Protein AF-A0A5C7JJ15-F1 (afdb_monomer)

Radius of gyration: 10.91 Å; Cα contacts (8 Å, |Δi|>4): 133; chains: 1; bounding box: 28×24×24 Å

Mean predicted aligned error: 4.57 Å

Foldseek 3Di:
DPPCDPLNVVLVVLLCVQPVPWDWDDDPVWIKTAFRLDLVSQVVSQVSCVVRVKDWPGWDCGPDPNGIMIIID

pLDDT: mean 87.23, std 10.84, range [40.62, 95.69]

Secondary structure (DSSP, 8-state):
-----HHH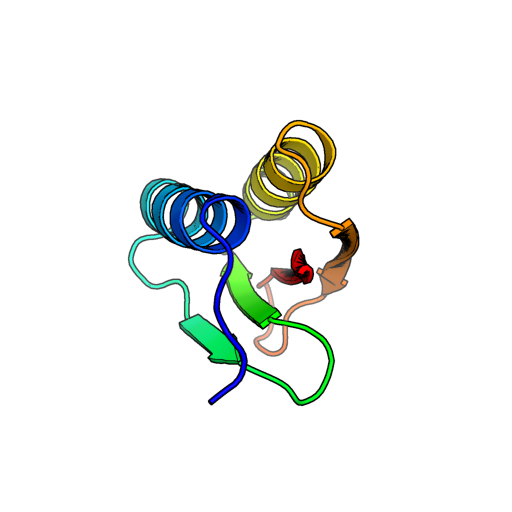HHHHHHHHHH-TT-EEEE-SS-EEEEEESSHHHHHHHHHHHHHTT--EEEEEE-SSTT-EEEEE-

Solvent-accessible surface area (backbone atoms only — not comparable to full-atom values): 4081 Å² total; per-residue (Å²): 129,86,79,77,48,76,44,48,52,53,47,55,54,51,45,38,74,75,32,78,81,48,43,76,47,82,51,97,85,41,34,34,46,37,5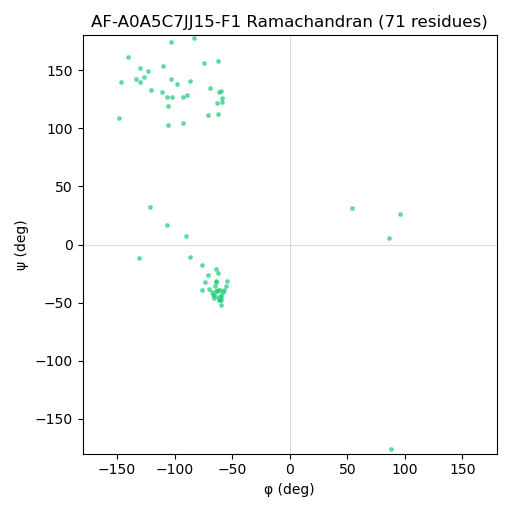7,30,75,40,68,64,55,30,44,54,46,40,53,49,26,63,74,50,82,20,53,56,79,47,72,38,84,23,98,48,94,76,24,16,22,36,40,34,75

Sequence (73 aa):
MAHIDSSCVKAIEFAKTLNSDIKIENGINWIWAYGFKSREDAKKFDDYCNNNNCETRGVYSGSLKGTYDVRFR

Structure (mmCIF, N/CA/C/O backbone):
data_AF-A0A5C7JJ15-F1
#
_entry.id   AF-A0A5C7JJ15-F1
#
loop_
_atom_site.group_PDB
_atom_site.id
_atom_site.type_symbol
_atom_site.label_atom_id
_atom_site.label_alt_id
_atom_site.label_comp_id
_atom_site.label_asym_id
_atom_site.label_entity_id
_atom_site.label_seq_id
_atom_site.pdbx_PDB_ins_code
_atom_site.Cartn_x
_atom_site.Cartn_y
_atom_site.Cartn_z
_atom_site.occupancy
_atom_site.B_iso_or_equiv
_atom_site.auth_seq_id
_atom_site.auth_comp_id
_atom_site.auth_asym_id
_atom_site.auth_atom_id
_atom_site.pdbx_PDB_model_num
ATOM 1 N N . MET A 1 1 ? 9.438 -15.389 -13.803 1.00 40.62 1 MET A N 1
ATOM 2 C CA . MET A 1 1 ? 9.579 -14.537 -12.604 1.00 40.62 1 MET A CA 1
ATOM 3 C C . MET A 1 1 ? 9.485 -13.099 -13.086 1.00 40.62 1 MET A C 1
ATOM 5 O O . MET A 1 1 ? 10.356 -12.701 -13.847 1.00 40.62 1 MET A O 1
ATOM 9 N N . ALA A 1 2 ? 8.419 -12.358 -12.772 1.00 43.50 2 ALA A N 1
ATOM 10 C CA . ALA A 1 2 ? 8.408 -10.922 -13.053 1.00 43.50 2 ALA A CA 1
ATOM 11 C C . ALA A 1 2 ? 9.520 -10.280 -12.208 1.00 43.50 2 ALA A C 1
ATOM 13 O O . ALA A 1 2 ? 9.554 -10.490 -10.994 1.00 43.50 2 ALA A O 1
ATOM 14 N N . HIS A 1 3 ? 10.477 -9.606 -12.847 1.00 52.91 3 HIS A N 1
ATOM 15 C CA . HIS A 1 3 ? 11.522 -8.869 -12.143 1.00 52.91 3 HIS A CA 1
ATOM 16 C C . HIS A 1 3 ? 10.850 -7.761 -11.331 1.00 52.91 3 HIS A C 1
ATOM 18 O O . HIS A 1 3 ? 10.270 -6.846 -11.904 1.00 52.91 3 HIS A O 1
ATOM 24 N N . ILE A 1 4 ? 10.885 -7.875 -10.004 1.00 57.16 4 ILE A N 1
ATOM 25 C CA . ILE A 1 4 ? 10.506 -6.775 -9.120 1.00 57.16 4 ILE A CA 1
ATOM 26 C C . ILE A 1 4 ? 11.624 -5.738 -9.254 1.00 57.16 4 ILE A C 1
ATOM 28 O O . ILE A 1 4 ? 12.765 -6.022 -8.882 1.00 57.16 4 ILE A O 1
ATOM 32 N N . ASP A 1 5 ? 11.315 -4.590 -9.853 1.00 64.19 5 ASP A N 1
ATOM 33 C CA . ASP A 1 5 ? 12.257 -3.479 -9.999 1.00 64.19 5 ASP A CA 1
ATOM 34 C C . ASP A 1 5 ? 12.696 -2.942 -8.620 1.00 64.19 5 ASP A C 1
ATOM 36 O O . ASP A 1 5 ? 12.010 -3.129 -7.609 1.00 64.19 5 ASP A O 1
ATOM 40 N N . SER A 1 6 ? 13.846 -2.264 -8.562 1.00 75.19 6 SER A N 1
ATOM 41 C CA . SER A 1 6 ? 14.365 -1.633 -7.337 1.00 75.19 6 SER A CA 1
ATOM 42 C C . SER A 1 6 ? 13.350 -0.670 -6.701 1.00 75.19 6 SER A C 1
ATOM 44 O O . SER A 1 6 ? 13.291 -0.559 -5.474 1.00 75.19 6 SER A O 1
ATOM 46 N N . SER A 1 7 ? 12.507 -0.015 -7.508 1.00 78.56 7 SER A N 1
ATOM 47 C CA . SER A 1 7 ? 11.423 0.855 -7.035 1.00 78.56 7 SER A CA 1
ATOM 48 C C . SER A 1 7 ? 10.340 0.082 -6.268 1.00 78.56 7 SER A C 1
ATOM 50 O O . SER A 1 7 ? 9.974 0.462 -5.153 1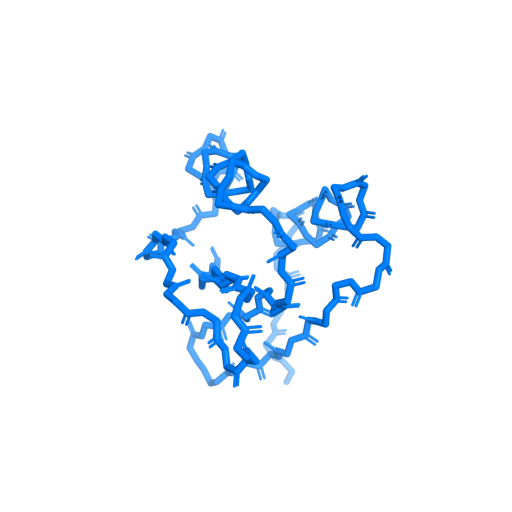.00 78.56 7 SER A O 1
ATOM 52 N N . CYS A 1 8 ? 9.899 -1.062 -6.795 1.00 82.19 8 CYS A N 1
ATOM 53 C CA . CYS A 1 8 ? 8.891 -1.913 -6.168 1.00 82.19 8 CYS A CA 1
ATOM 54 C C . CYS A 1 8 ? 9.367 -2.519 -4.843 1.00 82.19 8 CYS A C 1
ATOM 56 O O . CYS A 1 8 ? 8.574 -2.650 -3.910 1.00 82.19 8 CYS A O 1
ATOM 58 N N . VAL A 1 9 ? 10.653 -2.874 -4.731 1.00 86.44 9 VAL A N 1
ATOM 59 C CA . VAL A 1 9 ? 11.224 -3.362 -3.462 1.00 86.44 9 VAL A CA 1
ATOM 60 C C . VAL A 1 9 ? 11.121 -2.282 -2.386 1.00 86.44 9 VAL A C 1
ATOM 62 O O . VAL A 1 9 ? 10.605 -2.552 -1.302 1.00 86.44 9 VAL A O 1
ATOM 65 N N . LYS A 1 10 ? 11.515 -1.045 -2.707 1.00 89.12 10 LYS A N 1
ATOM 66 C CA . LYS A 1 10 ? 11.416 0.091 -1.779 1.00 89.12 10 LYS A CA 1
ATOM 67 C C . LYS A 1 10 ? 9.971 0.403 -1.391 1.00 89.12 10 LYS A C 1
ATOM 69 O O . LYS A 1 10 ? 9.697 0.680 -0.226 1.00 89.12 10 LYS A O 1
ATOM 74 N N . ALA A 1 11 ? 9.039 0.309 -2.341 1.00 90.31 11 ALA A N 1
ATOM 75 C CA . ALA A 1 11 ? 7.614 0.452 -2.060 1.00 90.31 11 ALA A CA 1
ATOM 76 C C . ALA A 1 11 ? 7.137 -0.621 -1.067 1.00 90.31 11 ALA A C 1
ATOM 78 O O . ALA A 1 11 ? 6.520 -0.296 -0.056 1.00 90.31 11 ALA A O 1
ATOM 79 N N . ILE A 1 12 ? 7.488 -1.891 -1.277 1.00 90.88 12 ILE A N 1
ATOM 80 C CA . ILE A 1 12 ? 7.138 -2.976 -0.348 1.00 90.88 12 ILE A CA 1
ATOM 81 C C . ILE A 1 12 ? 7.711 -2.728 1.054 1.00 90.88 12 ILE A C 1
ATOM 83 O O . ILE A 1 12 ? 7.013 -2.942 2.048 1.00 90.88 12 ILE A O 1
ATOM 87 N N . GLU A 1 13 ? 8.962 -2.280 1.155 1.00 92.25 13 GLU A N 1
ATOM 88 C CA . GLU A 1 13 ? 9.575 -1.936 2.441 1.00 92.25 13 GLU A CA 1
ATOM 89 C C . GLU A 1 13 ? 8.831 -0.789 3.128 1.00 92.25 13 GLU A C 1
ATOM 91 O O . GLU A 1 13 ? 8.493 -0.901 4.305 1.00 92.25 13 GLU A O 1
ATOM 96 N N . PHE A 1 14 ? 8.488 0.268 2.389 1.00 93.75 14 PHE A N 1
ATOM 97 C CA . PHE A 1 14 ? 7.717 1.390 2.916 1.00 93.75 14 PHE A CA 1
ATOM 98 C C . PHE A 1 14 ? 6.298 0.985 3.347 1.00 93.75 14 PHE A C 1
ATOM 100 O O . PHE A 1 14 ? 5.835 1.383 4.413 1.00 93.75 14 PHE A O 1
ATOM 107 N N . ALA A 1 15 ? 5.611 0.126 2.590 1.00 93.12 15 ALA A N 1
ATOM 108 C CA . ALA A 1 15 ? 4.306 -0.400 2.993 1.00 93.12 15 ALA A CA 1
ATOM 109 C C . ALA A 1 15 ? 4.376 -1.107 4.359 1.00 93.12 15 ALA A C 1
ATOM 111 O O . ALA A 1 15 ? 3.484 -0.938 5.192 1.00 93.12 15 ALA A O 1
ATOM 112 N N . LYS A 1 16 ? 5.460 -1.853 4.614 1.00 93.38 16 LYS A N 1
ATOM 113 C CA . LYS A 1 16 ? 5.694 -2.553 5.886 1.00 93.38 16 LYS A CA 1
ATOM 114 C C . LYS A 1 16 ? 6.020 -1.618 7.051 1.00 93.38 16 LYS A C 1
ATOM 116 O O . LYS A 1 16 ? 5.745 -1.989 8.189 1.00 93.38 16 LYS A O 1
ATOM 121 N N . THR A 1 17 ? 6.578 -0.428 6.805 1.00 94.50 17 THR A N 1
ATOM 122 C CA . THR A 1 17 ? 6.782 0.568 7.877 1.00 94.50 17 THR A CA 1
ATOM 123 C C . THR A 1 17 ? 5.469 1.218 8.306 1.00 94.50 17 THR A C 1
ATOM 125 O O . THR A 1 17 ? 5.305 1.537 9.481 1.00 94.50 17 THR A O 1
ATOM 128 N N . LEU A 1 18 ? 4.519 1.372 7.377 1.00 92.62 18 LEU A N 1
ATOM 129 C CA . LEU A 1 18 ? 3.174 1.879 7.660 1.00 92.62 18 LEU A CA 1
ATOM 130 C C . LEU A 1 18 ? 2.285 0.823 8.326 1.00 92.62 18 LEU A C 1
ATOM 132 O O . LEU A 1 18 ? 1.497 1.136 9.215 1.00 92.62 18 LEU A O 1
ATOM 136 N N . ASN A 1 19 ? 2.398 -0.433 7.896 1.00 91.12 19 ASN A N 1
ATOM 137 C CA . ASN A 1 19 ? 1.681 -1.553 8.485 1.00 91.12 19 ASN A CA 1
ATOM 138 C C . ASN A 1 19 ? 2.519 -2.830 8.383 1.00 91.12 19 ASN A C 1
ATOM 140 O O . ASN A 1 19 ? 2.646 -3.414 7.309 1.00 91.12 19 ASN A O 1
ATOM 144 N N . SER A 1 20 ? 3.045 -3.306 9.511 1.00 90.81 20 SER A N 1
ATOM 145 C CA . SER A 1 20 ? 3.871 -4.519 9.552 1.00 90.81 20 SER A CA 1
ATOM 146 C C . SER A 1 20 ? 3.122 -5.782 9.119 1.00 90.81 20 SER A C 1
ATOM 148 O O . SER A 1 20 ? 3.750 -6.726 8.645 1.00 90.81 20 SER A O 1
ATOM 150 N N . ASP A 1 21 ? 1.792 -5.792 9.248 1.00 90.06 21 ASP A N 1
ATOM 151 C CA . ASP A 1 21 ? 0.922 -6.906 8.854 1.00 90.06 21 ASP A CA 1
ATOM 152 C C . ASP A 1 21 ? 0.438 -6.800 7.395 1.00 90.06 21 ASP A C 1
ATOM 154 O O . ASP A 1 21 ? -0.449 -7.555 6.982 1.00 90.06 21 ASP A O 1
ATOM 158 N N . ILE A 1 22 ? 0.957 -5.842 6.611 1.00 91.19 22 ILE A N 1
ATOM 159 C CA . ILE A 1 22 ? 0.534 -5.652 5.222 1.00 91.19 22 ILE A CA 1
ATOM 160 C C . ILE A 1 22 ? 0.831 -6.910 4.402 1.00 91.19 22 ILE A C 1
ATOM 162 O O . ILE A 1 22 ? 1.938 -7.461 4.425 1.00 91.19 22 ILE A O 1
ATOM 166 N N . LYS A 1 23 ?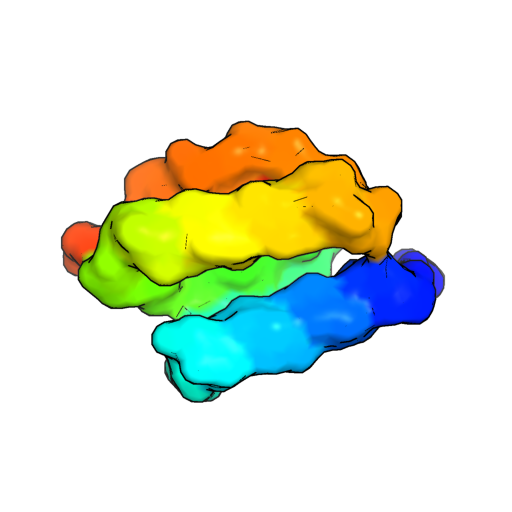 -0.164 -7.373 3.645 1.00 92.56 23 LYS A N 1
ATOM 167 C CA . LYS A 1 23 ? 0.016 -8.503 2.733 1.00 92.56 23 LYS A CA 1
ATOM 168 C C . LYS A 1 23 ? 0.378 -7.981 1.356 1.00 92.56 23 LYS A C 1
ATOM 170 O O . LYS A 1 23 ? -0.336 -7.148 0.807 1.00 92.56 23 LYS A O 1
ATOM 175 N N . ILE A 1 24 ? 1.471 -8.495 0.803 1.00 92.00 24 ILE A N 1
ATOM 176 C CA . ILE A 1 24 ? 1.899 -8.179 -0.556 1.00 92.00 24 ILE A CA 1
ATOM 177 C C . ILE A 1 24 ? 1.608 -9.379 -1.447 1.00 92.00 24 ILE A C 1
ATOM 179 O O . ILE A 1 24 ? 2.171 -10.450 -1.218 1.00 92.00 24 ILE A O 1
ATOM 183 N N . GLU A 1 25 ? 0.768 -9.210 -2.466 1.00 90.19 25 GLU A N 1
ATOM 184 C CA . GLU A 1 25 ? 0.545 -10.250 -3.476 1.00 90.19 25 GLU A CA 1
ATOM 185 C C . GLU A 1 25 ? 0.914 -9.751 -4.865 1.00 90.19 25 GLU A C 1
ATOM 187 O O . GLU A 1 25 ? 0.521 -8.664 -5.292 1.00 90.19 25 GLU A O 1
ATOM 192 N N . ASN A 1 26 ? 1.667 -10.574 -5.587 1.00 85.69 26 ASN A N 1
ATOM 193 C CA . ASN A 1 26 ? 2.144 -10.247 -6.917 1.00 85.69 26 ASN A CA 1
ATOM 194 C C . ASN A 1 26 ? 1.147 -10.782 -7.956 1.00 85.69 26 ASN A C 1
ATOM 196 O O . ASN A 1 26 ? 1.059 -11.990 -8.178 1.00 85.69 26 ASN A O 1
ATOM 200 N N . GLY A 1 27 ? 0.345 -9.894 -8.542 1.00 80.88 27 GLY A N 1
ATOM 201 C CA . GLY A 1 27 ? -0.582 -10.234 -9.618 1.00 80.8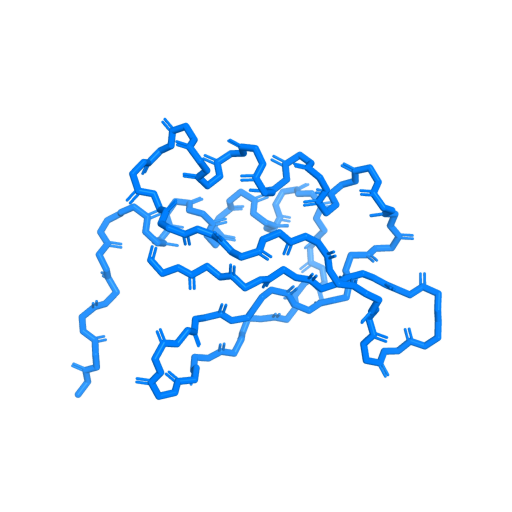8 27 GLY A CA 1
ATOM 202 C C . GLY A 1 27 ? 0.100 -10.261 -10.988 1.00 80.88 27 GLY A C 1
ATOM 203 O O . GLY A 1 27 ? 1.272 -9.938 -11.134 1.00 80.88 27 GLY A O 1
ATOM 204 N N . ILE A 1 28 ? -0.662 -10.604 -12.032 1.00 77.69 28 ILE A N 1
ATOM 205 C CA . ILE A 1 28 ? -0.139 -10.738 -13.408 1.00 77.69 28 ILE A CA 1
ATOM 206 C C . ILE A 1 28 ? 0.391 -9.401 -13.970 1.00 77.69 28 ILE A C 1
ATOM 208 O O . ILE A 1 28 ? 1.337 -9.403 -14.746 1.00 77.69 28 ILE A O 1
ATOM 212 N N . ASN A 1 29 ? -0.205 -8.267 -13.577 1.00 82.50 29 ASN A N 1
ATOM 213 C CA . ASN A 1 29 ? 0.143 -6.926 -14.083 1.00 82.50 29 ASN A CA 1
ATOM 214 C C . ASN A 1 29 ? 0.372 -5.872 -12.987 1.00 82.50 29 ASN A C 1
ATOM 216 O O . ASN A 1 29 ? 0.798 -4.763 -13.297 1.00 82.50 29 ASN A O 1
ATOM 220 N N . TRP A 1 30 ? 0.007 -6.185 -11.742 1.00 87.31 30 TRP A N 1
ATOM 221 C CA . TRP A 1 30 ? 0.001 -5.256 -10.614 1.00 87.31 30 TRP A CA 1
ATOM 222 C C . TRP A 1 30 ? 0.357 -6.009 -9.341 1.00 87.31 30 TRP A C 1
ATOM 224 O O . TRP A 1 30 ? -0.149 -7.113 -9.119 1.00 87.31 30 TRP A O 1
ATOM 234 N N . ILE A 1 31 ? 1.163 -5.381 -8.497 1.00 90.06 31 ILE A N 1
ATOM 235 C CA . ILE A 1 31 ? 1.391 -5.796 -7.121 1.00 90.06 31 ILE A CA 1
ATOM 236 C C . ILE A 1 31 ? 0.307 -5.159 -6.260 1.00 90.06 31 ILE A C 1
ATOM 238 O O . ILE A 1 31 ? -0.097 -4.010 -6.458 1.00 90.06 31 ILE A O 1
ATOM 242 N N . TRP A 1 32 ? -0.175 -5.920 -5.294 1.00 91.19 32 TRP A N 1
ATOM 243 C CA . TRP A 1 32 ? -1.162 -5.475 -4.336 1.00 91.19 32 TRP A CA 1
ATOM 244 C C . TRP A 1 32 ? -0.555 -5.354 -2.951 1.00 91.19 32 TRP A C 1
ATOM 246 O O . TRP A 1 32 ? 0.072 -6.297 -2.477 1.00 91.19 32 TRP A O 1
ATOM 256 N N . ALA A 1 33 ? -0.794 -4.219 -2.298 1.00 93.00 33 ALA A N 1
ATOM 257 C CA . ALA A 1 33 ? -0.574 -4.025 -0.873 1.00 93.00 33 ALA A CA 1
ATOM 258 C C . ALA A 1 33 ? -1.933 -4.011 -0.161 1.00 93.00 33 ALA A C 1
ATOM 260 O O . ALA A 1 33 ? -2.676 -3.029 -0.240 1.00 93.00 33 ALA A O 1
ATOM 261 N N . TYR A 1 34 ? -2.268 -5.122 0.494 1.00 92.31 34 TYR A N 1
ATOM 262 C CA . TYR A 1 34 ? -3.561 -5.362 1.126 1.00 92.31 34 TYR A CA 1
ATOM 263 C C . TYR A 1 34 ? -3.541 -5.089 2.623 1.00 92.31 34 TYR A C 1
ATOM 265 O O . TYR A 1 34 ? -2.666 -5.581 3.344 1.00 92.31 34 TYR A O 1
ATOM 273 N N . GLY A 1 35 ? -4.603 -4.443 3.105 1.00 91.06 35 GLY A N 1
ATOM 274 C CA . GLY A 1 35 ? -4.929 -4.441 4.527 1.00 91.06 35 GLY A CA 1
ATOM 275 C C . GLY A 1 35 ? -4.430 -3.235 5.316 1.00 91.06 35 GLY A C 1
ATOM 276 O O . GLY A 1 35 ? -4.250 -3.353 6.528 1.00 91.06 35 GLY A O 1
ATOM 277 N N . PHE A 1 36 ? -4.225 -2.071 4.693 1.00 93.69 36 PHE A N 1
ATOM 278 C CA . PHE A 1 36 ? -3.988 -0.837 5.449 1.00 93.69 36 PHE A CA 1
ATOM 279 C C . PHE A 1 36 ? -5.186 -0.556 6.368 1.00 93.69 36 PHE A C 1
ATOM 281 O O . PHE A 1 36 ? -6.330 -0.518 5.915 1.00 93.69 36 PHE A O 1
ATOM 288 N N . LYS A 1 37 ? -4.934 -0.367 7.670 1.00 91.69 37 LYS A N 1
ATOM 289 C CA . LYS A 1 37 ? -5.985 -0.140 8.685 1.00 91.69 37 LYS A CA 1
ATOM 290 C C . LYS A 1 37 ? -6.559 1.283 8.640 1.00 91.69 37 LYS A C 1
ATOM 292 O O . LYS A 1 37 ? -7.642 1.523 9.162 1.00 91.69 37 LYS A O 1
ATOM 297 N N . SER A 1 38 ? -5.850 2.214 8.000 1.00 93.12 38 SER A N 1
ATOM 298 C CA . SER A 1 38 ? -6.282 3.594 7.792 1.00 93.12 38 SER A CA 1
ATOM 299 C C . SER A 1 38 ? -6.215 3.975 6.317 1.00 93.12 38 SER A C 1
ATOM 301 O O . SER A 1 38 ? -5.289 3.592 5.597 1.00 93.12 38 SER A O 1
ATOM 303 N N . ARG A 1 39 ? -7.179 4.795 5.880 1.00 93.19 39 ARG A N 1
ATOM 304 C CA . ARG A 1 39 ? -7.170 5.393 4.540 1.00 93.19 39 ARG A CA 1
ATOM 305 C C . ARG A 1 39 ? -5.984 6.331 4.358 1.00 93.19 39 ARG A C 1
ATOM 307 O O . ARG A 1 39 ? -5.498 6.487 3.243 1.00 93.19 39 ARG A O 1
ATOM 314 N N . GLU A 1 40 ? -5.547 6.971 5.438 1.00 94.75 40 GLU A N 1
ATOM 315 C CA . GLU A 1 40 ? -4.412 7.890 5.419 1.00 94.75 40 GLU A CA 1
ATOM 316 C C . GLU A 1 40 ? -3.104 7.153 5.146 1.00 94.75 40 GLU A C 1
ATOM 318 O O . GLU A 1 40 ? -2.310 7.622 4.340 1.00 94.75 40 GLU A O 1
ATOM 323 N N . ASP A 1 41 ? -2.899 5.973 5.734 1.00 94.88 41 ASP A N 1
ATOM 324 C CA . ASP A 1 41 ? -1.687 5.188 5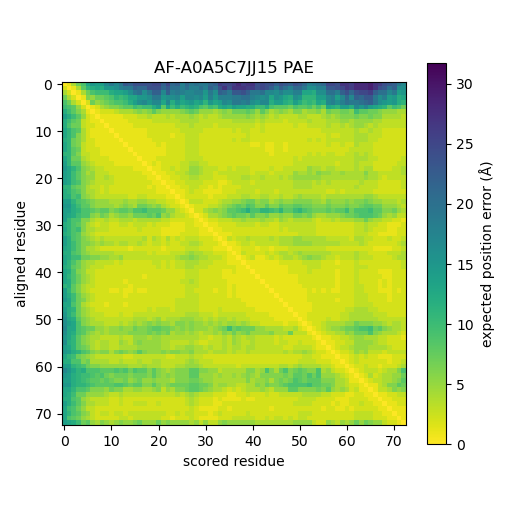.481 1.00 94.88 41 ASP A CA 1
ATOM 325 C C . ASP A 1 41 ? -1.676 4.612 4.065 1.00 94.88 41 ASP A C 1
ATOM 327 O O . ASP A 1 41 ? -0.654 4.670 3.386 1.00 94.88 41 ASP A O 1
ATOM 331 N N . ALA A 1 42 ? -2.831 4.169 3.562 1.00 94.50 42 ALA A N 1
ATOM 332 C CA . ALA A 1 42 ? -2.953 3.785 2.159 1.00 94.50 42 ALA A CA 1
ATOM 333 C C . ALA A 1 42 ? -2.642 4.960 1.213 1.00 94.50 42 ALA A C 1
ATOM 335 O O . ALA A 1 42 ? -1.963 4.768 0.208 1.00 94.50 42 ALA A O 1
ATOM 336 N N . LYS A 1 43 ? -3.077 6.186 1.543 1.00 95.50 43 LYS A N 1
ATOM 337 C CA . LYS A 1 43 ? -2.726 7.391 0.772 1.00 95.50 43 LYS A CA 1
ATOM 338 C C . LYS A 1 43 ? -1.236 7.716 0.838 1.00 95.50 43 LYS A C 1
ATOM 340 O O . LYS A 1 43 ? -0.649 7.982 -0.198 1.00 95.50 43 LYS A O 1
ATOM 345 N N . LYS A 1 44 ? -0.603 7.636 2.013 1.00 95.69 44 LYS A N 1
ATOM 346 C CA . LYS A 1 44 ? 0.854 7.833 2.137 1.00 95.69 44 LYS A CA 1
ATOM 347 C C . LYS A 1 44 ? 1.625 6.845 1.266 1.00 95.69 44 LYS A C 1
ATOM 349 O O . LYS A 1 44 ? 2.620 7.219 0.655 1.00 95.69 44 LYS A O 1
ATOM 354 N N . PHE A 1 45 ? 1.177 5.592 1.218 1.00 95.31 45 PHE A N 1
ATOM 355 C CA . PHE A 1 45 ? 1.770 4.576 0.354 1.00 95.31 45 PHE A CA 1
ATOM 356 C C . PHE A 1 45 ? 1.563 4.884 -1.139 1.00 95.31 45 PHE A C 1
ATOM 358 O O . PHE A 1 45 ? 2.508 4.787 -1.920 1.00 95.31 45 PHE A O 1
ATOM 365 N N . ASP A 1 46 ? 0.360 5.302 -1.530 1.00 94.31 46 ASP A N 1
ATOM 366 C CA . ASP A 1 46 ? 0.038 5.737 -2.895 1.00 94.31 46 ASP A CA 1
ATOM 367 C C . ASP A 1 46 ? 0.899 6.934 -3.344 1.00 94.31 46 ASP A C 1
ATOM 369 O O . ASP A 1 46 ? 1.533 6.900 -4.400 1.00 94.31 46 ASP A O 1
ATOM 373 N N . ASP A 1 47 ? 1.016 7.957 -2.496 1.00 94.25 47 ASP A N 1
ATOM 374 C CA . ASP A 1 47 ? 1.869 9.127 -2.725 1.00 94.25 47 ASP A CA 1
ATOM 375 C C . ASP A 1 47 ? 3.349 8.736 -2.806 1.00 94.25 47 ASP A C 1
ATOM 377 O O . ASP A 1 47 ? 4.091 9.249 -3.646 1.00 94.25 47 ASP A O 1
ATOM 381 N N . TYR A 1 48 ? 3.797 7.806 -1.958 1.00 93.38 48 TYR A N 1
ATOM 382 C CA . TYR A 1 48 ? 5.154 7.275 -2.031 1.00 93.38 48 TYR A CA 1
ATOM 383 C C . TYR A 1 48 ? 5.418 6.618 -3.387 1.00 93.38 48 TYR A C 1
ATOM 385 O O . TYR A 1 48 ? 6.455 6.892 -3.993 1.00 93.38 48 TYR A O 1
ATOM 393 N N . CYS A 1 49 ? 4.480 5.806 -3.886 1.00 91.12 49 CYS A N 1
ATOM 394 C CA . CYS A 1 49 ? 4.605 5.160 -5.189 1.00 91.12 49 CYS A CA 1
ATOM 395 C C . CYS A 1 49 ? 4.742 6.197 -6.312 1.00 91.12 49 CYS A C 1
ATOM 397 O O . CYS A 1 49 ? 5.733 6.165 -7.047 1.00 91.12 49 CYS A O 1
ATOM 399 N N . ASN A 1 50 ? 3.826 7.174 -6.363 1.00 89.31 50 ASN A N 1
ATOM 400 C CA . ASN A 1 50 ? 3.845 8.259 -7.351 1.00 89.31 50 ASN 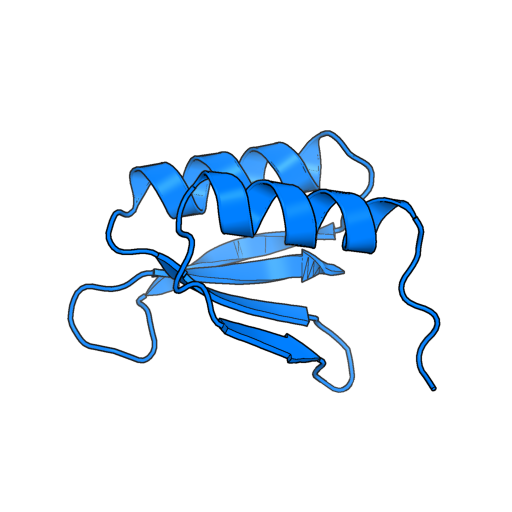A CA 1
ATOM 401 C C . ASN A 1 50 ? 5.175 9.037 -7.367 1.00 89.31 50 ASN A C 1
ATOM 403 O O . ASN A 1 50 ? 5.637 9.447 -8.429 1.00 89.31 50 ASN A O 1
ATOM 407 N N . ASN A 1 51 ? 5.811 9.222 -6.206 1.00 89.88 51 ASN A N 1
ATOM 408 C CA . ASN A 1 51 ? 7.063 9.976 -6.078 1.00 89.88 51 ASN A CA 1
ATOM 409 C C . ASN A 1 51 ? 8.341 9.146 -6.315 1.00 89.88 51 ASN A C 1
ATOM 411 O O . ASN A 1 51 ? 9.424 9.722 -6.399 1.00 89.88 51 ASN A O 1
ATOM 415 N N . ASN A 1 52 ? 8.253 7.814 -6.402 1.00 85.75 52 ASN A N 1
ATOM 416 C CA . ASN A 1 52 ? 9.419 6.917 -6.468 1.00 85.75 52 ASN A CA 1
ATOM 417 C C . ASN A 1 52 ? 9.442 6.039 -7.732 1.00 85.75 52 ASN A C 1
ATOM 419 O O . ASN A 1 52 ? 9.937 4.912 -7.689 1.00 85.75 52 ASN A O 1
ATOM 423 N N . ASN A 1 53 ? 8.925 6.540 -8.861 1.00 83.56 53 ASN A N 1
ATOM 424 C CA . ASN A 1 53 ? 8.830 5.792 -10.124 1.00 83.56 53 ASN A CA 1
ATOM 425 C C . ASN A 1 53 ? 8.102 4.437 -9.981 1.00 83.56 53 ASN A C 1
ATOM 427 O O . AS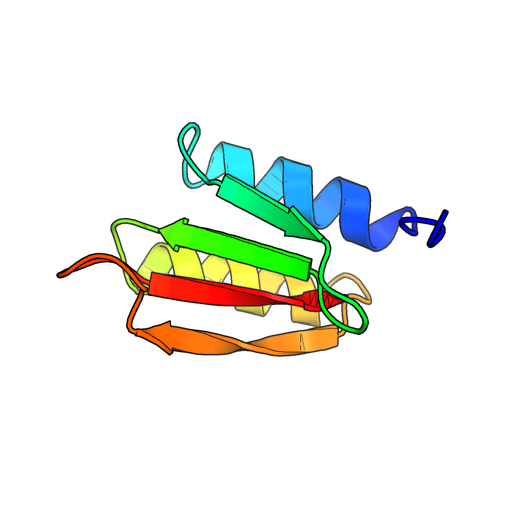N A 1 53 ? 8.427 3.485 -10.688 1.00 83.56 53 ASN A O 1
ATOM 431 N N . CYS A 1 54 ? 7.131 4.336 -9.071 1.00 83.44 54 CYS A N 1
ATOM 432 C CA . CYS A 1 54 ? 6.170 3.238 -9.076 1.00 83.44 54 CYS A CA 1
ATOM 433 C C . CYS A 1 54 ? 4.867 3.762 -9.673 1.00 83.44 54 CYS A C 1
ATOM 435 O O . CYS A 1 54 ? 4.316 4.768 -9.221 1.00 83.44 54 CYS A O 1
ATOM 437 N N . GLU A 1 55 ? 4.347 3.080 -10.681 1.00 88.19 55 GLU A N 1
ATOM 438 C CA . GLU A 1 55 ? 2.992 3.343 -11.132 1.00 88.19 55 GLU A CA 1
ATOM 439 C C . GLU A 1 55 ? 2.024 2.871 -10.051 1.00 88.19 55 GLU A C 1
ATOM 441 O O . GLU A 1 55 ? 2.143 1.764 -9.537 1.00 88.19 55 GLU A O 1
ATOM 446 N N . THR A 1 56 ? 1.024 3.682 -9.728 1.00 89.88 56 THR A N 1
ATOM 447 C CA . THR A 1 56 ? -0.047 3.310 -8.803 1.00 89.88 56 THR A CA 1
ATOM 448 C C . THR A 1 56 ? -1.406 3.613 -9.413 1.00 89.88 56 THR A C 1
ATOM 450 O O . THR A 1 56 ? -1.553 4.500 -10.256 1.00 89.88 56 THR A O 1
ATOM 453 N N . ARG A 1 57 ? -2.426 2.850 -9.014 1.00 88.81 57 ARG A N 1
ATOM 454 C CA . ARG A 1 57 ? -3.823 3.105 -9.402 1.00 88.81 57 ARG A CA 1
ATOM 455 C C . ARG A 1 57 ? -4.669 3.670 -8.269 1.00 88.81 57 ARG A C 1
ATOM 457 O O . ARG A 1 57 ? -5.896 3.619 -8.368 1.00 88.81 57 ARG A O 1
ATOM 464 N N . GLY A 1 58 ? -4.044 4.184 -7.217 1.00 89.12 58 GLY A N 1
ATOM 465 C CA . GLY A 1 58 ? -4.748 4.807 -6.107 1.00 89.12 58 GLY A CA 1
ATOM 466 C C . GLY A 1 58 ? -5.174 3.834 -5.013 1.00 89.12 58 GLY A C 1
ATOM 467 O O . GLY A 1 58 ? -4.907 2.629 -5.043 1.00 89.12 58 GLY A O 1
ATOM 468 N N . VAL A 1 59 ? -5.887 4.399 -4.041 1.00 93.38 59 VAL A N 1
ATOM 469 C CA . VAL A 1 59 ? -6.417 3.699 -2.868 1.00 93.38 59 VAL A CA 1
ATOM 470 C C . VAL A 1 59 ? -7.805 3.129 -3.142 1.00 93.38 59 VAL A C 1
ATOM 472 O O . VAL A 1 59 ? -8.729 3.853 -3.520 1.00 93.38 59 VAL A O 1
ATOM 475 N N . TYR A 1 60 ? -7.974 1.847 -2.845 1.00 92.19 60 TYR A N 1
ATOM 476 C CA . TYR A 1 60 ? -9.221 1.102 -2.952 1.00 92.19 60 TYR A CA 1
ATOM 477 C C . TYR A 1 60 ? -9.770 0.762 -1.567 1.00 92.19 60 TYR A C 1
ATOM 479 O O . TYR A 1 60 ? -9.023 0.636 -0.594 1.00 92.19 60 TYR A O 1
ATOM 487 N N . SER A 1 61 ? -11.090 0.585 -1.477 1.00 91.19 61 SER A N 1
ATOM 488 C CA . SER A 1 61 ? -11.683 -0.094 -0.324 1.00 91.19 61 SER A CA 1
ATOM 489 C C . SER A 1 61 ? -11.122 -1.504 -0.234 1.00 91.19 61 SER A C 1
ATOM 491 O O . SER A 1 61 ? -11.052 -2.209 -1.240 1.00 91.19 61 SER A O 1
ATOM 493 N N . GLY A 1 62 ? -10.702 -1.874 0.968 1.00 85.75 62 GLY A N 1
ATOM 494 C CA . GLY A 1 62 ? -9.978 -3.102 1.178 1.00 85.75 62 GLY A CA 1
ATOM 495 C C . GLY A 1 62 ? -10.854 -4.343 1.098 1.00 85.75 62 GLY A C 1
ATOM 496 O O . GLY A 1 62 ? -12.062 -4.305 1.339 1.00 85.75 62 GLY A O 1
ATOM 497 N N . SER A 1 63 ? -10.210 -5.462 0.794 1.00 81.19 63 SER A N 1
ATOM 498 C CA . SER A 1 63 ? -10.837 -6.786 0.716 1.00 81.19 63 SER A CA 1
ATOM 499 C C . SER A 1 63 ? -11.378 -7.263 2.074 1.00 81.19 63 SER A C 1
ATOM 501 O O . SER A 1 63 ? -12.263 -8.115 2.136 1.00 81.19 63 SER A O 1
ATOM 503 N N . LEU A 1 64 ? -10.873 -6.692 3.172 1.00 84.69 64 LEU A N 1
ATOM 504 C CA . LEU A 1 64 ? -11.402 -6.864 4.520 1.00 84.69 64 LEU A CA 1
ATOM 505 C C . LEU A 1 64 ? -12.197 -5.618 4.928 1.00 84.69 64 LEU A C 1
ATOM 507 O O . LEU A 1 64 ? -11.825 -4.481 4.632 1.00 84.69 64 LEU A O 1
ATOM 511 N N . LYS A 1 65 ? -13.305 -5.820 5.648 1.00 86.56 65 LYS A N 1
ATOM 512 C CA . LYS A 1 65 ? -14.149 -4.710 6.105 1.00 86.56 65 LYS A CA 1
ATOM 513 C C . LYS A 1 65 ? -13.330 -3.746 6.970 1.00 86.56 65 LYS A C 1
ATOM 515 O O . LYS A 1 65 ? -12.797 -4.141 8.002 1.00 86.56 65 LYS A O 1
ATOM 520 N N . GLY A 1 66 ? -13.292 -2.478 6.565 1.00 86.75 66 GLY A N 1
ATOM 521 C CA . GLY A 1 66 ? -12.579 -1.420 7.285 1.00 86.75 66 GLY A CA 1
ATOM 522 C C . GLY A 1 66 ? -11.096 -1.288 6.935 1.00 86.75 66 GLY A C 1
ATOM 523 O O . GLY A 1 66 ? -10.423 -0.478 7.564 1.00 86.75 66 GLY A O 1
ATOM 524 N N . THR A 1 67 ? -10.587 -2.035 5.949 1.00 93.50 67 THR A N 1
ATOM 525 C CA . THR A 1 67 ? -9.224 -1.848 5.439 1.00 93.50 67 THR A CA 1
ATOM 526 C C . THR A 1 67 ? -9.211 -1.110 4.105 1.00 93.50 67 THR A C 1
ATOM 528 O O . THR A 1 67 ? -10.256 -0.828 3.511 1.00 93.50 67 THR A O 1
ATOM 531 N N . TYR A 1 68 ? -8.009 -0.793 3.639 1.00 94.69 68 TYR A N 1
ATOM 532 C CA . TYR A 1 68 ? -7.737 -0.142 2.366 1.00 94.69 68 TYR A CA 1
ATOM 533 C C . TYR A 1 68 ? -6.602 -0.874 1.659 1.00 94.69 68 TYR A C 1
ATOM 535 O O . TYR A 1 68 ? -5.655 -1.322 2.307 1.00 94.69 68 TYR A O 1
ATOM 543 N N . ASP A 1 69 ? -6.707 -0.981 0.340 1.00 93.31 69 ASP A N 1
ATOM 544 C CA . ASP A 1 69 ? -5.740 -1.690 -0.495 1.00 93.31 69 ASP A CA 1
ATOM 545 C C . ASP A 1 69 ? -5.189 -0.733 -1.555 1.00 93.31 69 ASP A C 1
ATOM 547 O O . ASP A 1 69 ? -5.888 0.178 -2.006 1.00 93.31 69 ASP A O 1
ATOM 551 N N . VAL A 1 70 ? -3.944 -0.938 -1.977 1.00 92.81 70 VAL A N 1
ATOM 552 C CA . VAL A 1 70 ? -3.306 -0.135 -3.032 1.00 92.81 70 VAL A CA 1
ATOM 553 C C . VAL A 1 70 ? -2.690 -1.055 -4.074 1.00 92.81 70 VAL A C 1
ATOM 555 O O . VAL A 1 70 ? -2.115 -2.094 -3.742 1.00 92.81 70 VAL A O 1
ATOM 558 N N . ARG A 1 71 ? -2.822 -0.672 -5.346 1.00 91.50 71 ARG A N 1
ATOM 559 C CA . ARG A 1 71 ? -2.210 -1.373 -6.480 1.00 91.50 71 ARG A CA 1
ATOM 560 C C . ARG A 1 71 ? -1.049 -0.560 -7.017 1.00 91.50 71 ARG A C 1
ATOM 562 O O . ARG A 1 71 ? -1.271 0.589 -7.389 1.00 91.50 71 ARG A O 1
ATOM 569 N N . PHE A 1 72 ? 0.118 -1.179 -7.136 1.00 90.00 72 PHE A N 1
ATOM 570 C CA . PHE A 1 72 ? 1.328 -0.537 -7.644 1.00 90.00 72 PHE A CA 1
ATOM 571 C C . PHE A 1 72 ? 2.147 -1.472 -8.553 1.00 90.00 72 PHE A C 1
ATOM 573 O O . PHE A 1 72 ? 1.915 -2.684 -8.546 1.00 90.00 72 PHE A O 1
ATOM 580 N N . ARG A 1 73 ? 3.051 -0.925 -9.370 1.00 86.38 73 ARG A N 1
ATOM 581 C CA . ARG A 1 73 ? 4.019 -1.660 -10.204 1.00 86.38 73 ARG A CA 1
ATOM 582 C C . ARG A 1 73 ? 5.217 -0.792 -10.584 1.00 86.38 73 ARG A C 1
ATOM 584 O O . ARG A 1 73 ? 5.099 0.446 -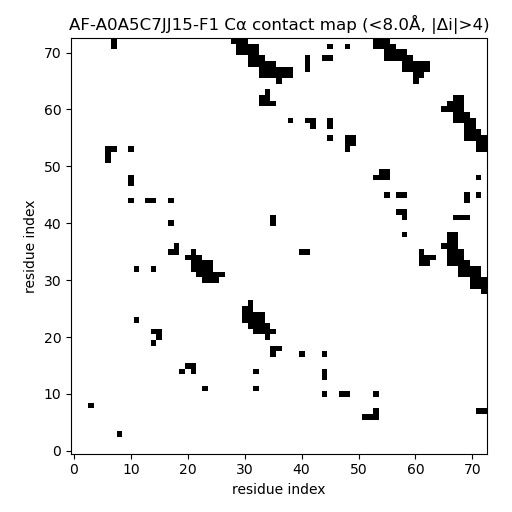10.452 1.00 86.38 73 ARG A O 1
#

Nearest PDB structures (foldseek):
  2dch-assembly1_X  TM=6.436E-01  e=3.328E-01  Thermoproteus
  7vop-assembly1_O  TM=4.175E-01  e=4.901E+00  Xenopus laevis
  6lk8-assembly1_g  TM=3.790E-01  e=4.062E+00  Xenopus laevis
  7vci-assembly1_O  TM=4.463E-01  e=8.604E+00  Xenopus laevis
  8b7t-assembly1_A  TM=3.651E-01  e=4.324E+00  Encephalitozoon cuniculi